Protein AF-A0A6M3ZUT9-F1 (afdb_monomer)

Sequence (100 aa):
MYRLYDEYISRDFSLDYWSDEGISQAALILIKFSDSEWDILAKPCLEKPEKWGVRCAETLGDIESVKALMVLLQLLKSENFDVRVAVLGRNRTVDLLIAN

Foldseek 3Di:
DLVVLQVLQPDDDDPVCCVPPSLVVSLVVVVPDDPVSLVVLQPCLQVDDPSSLLSLLSNLLPDPDPSSVSSLVSQCPHPDPNSVVSNVVRVVNVVVVVVD

Nearest PDB structures (foldseek):
  4jw3-assembly2_D  TM=6.065E-01  e=1.399E+00  synthetic construct
  7q1e-assembly1_D  TM=5.208E-01  e=1.636E+00  synthetic construct
  7q1f-assembly2_T  TM=4.948E-01  e=5.155E+00  synthetic construct
  9jdc-assembly1_B  TM=3.060E-01  e=1.078E+00  Claviceps fusiformis

pLDDT: mean 89.15, std 12.51, range [40.09, 98.25]

Mean predicted aligned error: 4.38 Å

Solvent-accessible surface area (backbone atoms only — not comparable to full-atom values): 5634 Å² total; per-residue (Å²): 87,55,68,59,42,56,55,56,63,62,48,93,65,55,67,68,52,35,74,75,47,42,40,65,56,48,36,64,39,57,78,65,49,52,73,70,40,48,58,53,54,48,68,55,53,76,78,48,57,64,71,42,36,28,50,50,28,58,31,37,59,79,47,96,41,74,66,40,50,54,34,45,62,48,43,58,70,40,88,50,65,64,29,29,47,35,37,55,74,23,70,67,51,49,59,62,65,74,72,114

Organism: NCBI:txid1235827

Secondary structure (DSSP, 8-state):
-HHHHHHHHHS---HHHIIIIIHHHHHHHHTT--HHHHHHHHTTTTTS-HHHHHHHHHHHTT---HHHHHHHHHHTT-S-HHHHHHHHTSHHHHHHHH--

Radius of gyration: 12.53 Å; Cα contacts (8 Å, |Δi|>4): 96; chains: 1; bounding box: 28×28×31 Å

Structure (mmCIF, N/CA/C/O backbone):
data_AF-A0A6M3ZUT9-F1
#
_entry.id   AF-A0A6M3ZUT9-F1
#
loop_
_atom_site.group_PDB
_atom_site.id
_atom_site.type_symbol
_atom_site.label_atom_id
_atom_site.label_alt_id
_atom_site.label_comp_id
_atom_site.label_asym_id
_atom_site.label_entity_id
_atom_site.label_seq_id
_atom_site.pdbx_PDB_ins_code
_atom_site.Cartn_x
_atom_site.Cartn_y
_atom_site.Cartn_z
_atom_site.occupancy
_atom_site.B_iso_or_equiv
_atom_site.auth_seq_id
_atom_site.auth_comp_id
_atom_site.auth_asym_id
_atom_site.auth_atom_id
_atom_site.pdbx_PDB_model_num
ATOM 1 N N . MET A 1 1 ? -12.735 5.792 1.627 1.00 95.44 1 MET A N 1
ATOM 2 C CA . MET A 1 1 ? -11.275 5.982 1.511 1.00 95.44 1 MET A CA 1
ATOM 3 C C . MET A 1 1 ? -10.587 4.908 0.686 1.00 95.44 1 MET A C 1
ATOM 5 O O . MET A 1 1 ? -9.772 5.293 -0.143 1.00 95.44 1 MET A O 1
ATOM 9 N N . TYR A 1 2 ? -10.939 3.622 0.806 1.00 95.12 2 TYR A N 1
ATOM 10 C CA . TYR A 1 2 ? -10.304 2.551 0.017 1.00 95.12 2 TYR A CA 1
ATOM 11 C C . TYR A 1 2 ? -10.244 2.840 -1.489 1.00 95.12 2 TYR A C 1
ATOM 13 O O . TYR A 1 2 ? -9.164 2.844 -2.067 1.00 95.12 2 TYR A O 1
ATOM 21 N N . ARG A 1 3 ? -11.384 3.158 -2.117 1.00 95.75 3 ARG A N 1
ATOM 22 C CA . ARG A 1 3 ? -11.436 3.449 -3.560 1.00 95.75 3 ARG A CA 1
ATOM 23 C C . ARG A 1 3 ? -10.526 4.614 -3.963 1.00 95.75 3 ARG A C 1
ATOM 25 O O . ARG A 1 3 ? -9.854 4.531 -4.978 1.00 95.75 3 ARG A O 1
ATOM 32 N N . LEU A 1 4 ? -10.479 5.668 -3.146 1.00 98.00 4 LEU A N 1
ATOM 33 C CA . LEU A 1 4 ? -9.609 6.819 -3.390 1.00 98.00 4 LEU A CA 1
ATOM 34 C C . LEU A 1 4 ? -8.129 6.425 -3.307 1.00 98.00 4 LEU A C 1
ATOM 36 O O . LEU A 1 4 ? -7.346 6.855 -4.143 1.00 98.00 4 LEU A O 1
ATOM 40 N N . TYR A 1 5 ? -7.756 5.603 -2.323 1.00 97.56 5 TYR A N 1
ATOM 41 C CA . TYR A 1 5 ? -6.397 5.078 -2.194 1.00 97.56 5 TYR A CA 1
ATOM 42 C C . TYR A 1 5 ? -6.017 4.229 -3.409 1.00 97.56 5 TYR A C 1
ATOM 44 O O . TYR A 1 5 ? -4.996 4.485 -4.040 1.00 97.56 5 TYR A O 1
ATOM 52 N N . ASP A 1 6 ? -6.879 3.271 -3.760 1.00 96.75 6 ASP A N 1
ATOM 53 C CA . ASP A 1 6 ? -6.681 2.352 -4.878 1.00 96.75 6 ASP A CA 1
ATOM 54 C C . ASP A 1 6 ? -6.509 3.097 -6.205 1.00 96.75 6 ASP A C 1
ATOM 56 O O . ASP A 1 6 ? -5.554 2.852 -6.943 1.00 96.75 6 ASP A O 1
ATOM 60 N N . GLU A 1 7 ? -7.390 4.061 -6.481 1.00 97.25 7 GLU A N 1
ATOM 61 C CA . GLU A 1 7 ? -7.299 4.919 -7.661 1.00 97.25 7 GLU A CA 1
ATOM 62 C C . GLU A 1 7 ? -6.021 5.764 -7.630 1.00 97.25 7 GLU A C 1
ATOM 64 O O . GLU A 1 7 ? -5.322 5.832 -8.637 1.00 97.25 7 GLU A O 1
ATOM 69 N N . TYR A 1 8 ? -5.677 6.369 -6.488 1.00 98.25 8 TYR A N 1
ATOM 70 C CA . TYR A 1 8 ? -4.514 7.245 -6.360 1.00 98.25 8 TYR A CA 1
ATOM 71 C C . TYR A 1 8 ? -3.199 6.521 -6.663 1.00 98.25 8 TYR A C 1
ATOM 73 O O . TYR A 1 8 ? -2.459 6.961 -7.542 1.00 98.25 8 TYR A O 1
ATOM 81 N N . ILE A 1 9 ? -2.919 5.394 -6.000 1.00 96.88 9 ILE A N 1
ATOM 82 C CA . ILE A 1 9 ? -1.639 4.686 -6.182 1.00 96.88 9 ILE A CA 1
ATOM 83 C C . ILE A 1 9 ? -1.535 3.986 -7.546 1.00 96.88 9 ILE A C 1
ATOM 85 O O . ILE A 1 9 ? -0.425 3.726 -8.020 1.00 96.88 9 ILE A O 1
ATOM 89 N N . SER A 1 10 ? -2.673 3.757 -8.215 1.00 96.75 10 SER A N 1
ATOM 90 C CA . SER A 1 10 ? -2.742 3.241 -9.590 1.00 96.75 10 SER A CA 1
ATOM 91 C C . SER A 1 10 ? -2.402 4.282 -10.662 1.00 96.75 10 SER A C 1
ATOM 93 O O . SER A 1 10 ? -2.143 3.908 -11.805 1.00 96.75 10 SER A O 1
ATOM 95 N N . ARG A 1 11 ? -2.415 5.585 -10.343 1.00 96.81 11 ARG A N 1
ATOM 96 C CA . ARG A 1 11 ? -2.153 6.646 -11.332 1.00 96.81 11 ARG A CA 1
ATOM 97 C C . ARG A 1 11 ? -0.723 6.603 -11.841 1.00 96.81 11 ARG A C 1
ATOM 99 O O . ARG A 1 11 ? 0.212 6.294 -11.105 1.00 96.81 11 ARG A O 1
ATOM 106 N N . ASP A 1 12 ? -0.521 7.010 -13.087 1.00 95.00 12 ASP A N 1
ATOM 107 C CA . ASP A 1 12 ? 0.815 7.058 -13.671 1.00 95.00 12 ASP A CA 1
ATOM 108 C C . ASP A 1 12 ? 1.585 8.324 -13.260 1.00 95.00 12 ASP A C 1
ATOM 110 O O . ASP A 1 12 ? 1.711 9.288 -14.008 1.00 95.00 12 ASP A O 1
ATOM 114 N N . PHE A 1 13 ? 2.047 8.347 -12.010 1.00 95.69 13 PHE A N 1
ATOM 115 C CA . PHE A 1 13 ? 2.988 9.357 -11.527 1.00 95.69 13 PHE A CA 1
ATOM 116 C C . PHE A 1 13 ? 4.414 9.060 -11.996 1.00 95.69 13 PHE A C 1
ATOM 118 O O . PHE A 1 13 ? 4.800 7.884 -12.056 1.00 95.69 13 PHE A O 1
ATOM 125 N N . SER A 1 14 ? 5.200 10.117 -12.237 1.00 96.31 14 SER A N 1
ATOM 126 C CA . SER A 1 14 ? 6.654 10.002 -12.376 1.00 96.31 14 SER A CA 1
ATOM 127 C C . SER A 1 14 ? 7.274 9.447 -11.091 1.00 96.31 14 SER A C 1
ATOM 129 O O . SER A 1 14 ? 6.678 9.540 -10.014 1.00 96.31 14 SER A O 1
ATOM 131 N N . LEU A 1 15 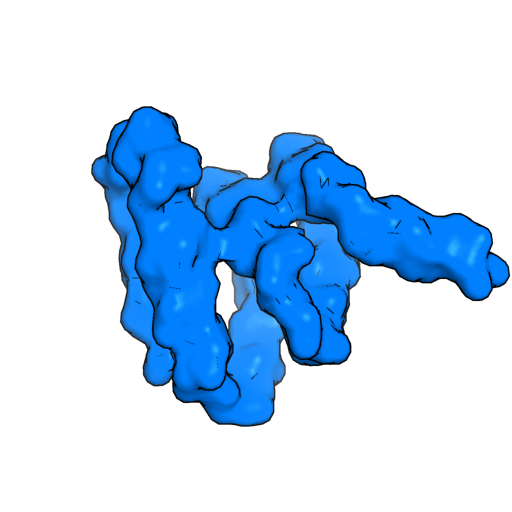? 8.468 8.862 -11.210 1.00 92.44 15 LEU A N 1
ATOM 132 C CA . LEU A 1 15 ? 9.209 8.361 -10.052 1.00 92.44 15 LEU A CA 1
ATOM 133 C C . LEU A 1 15 ? 9.512 9.495 -9.065 1.00 92.44 15 LEU A C 1
ATOM 135 O O . LEU A 1 15 ? 9.186 9.337 -7.896 1.00 92.44 15 LEU A O 1
ATOM 139 N N . ASP A 1 16 ? 9.989 10.644 -9.556 1.00 94.69 16 ASP A N 1
ATOM 140 C CA . ASP A 1 16 ? 10.300 11.821 -8.729 1.00 94.69 16 ASP A CA 1
ATOM 141 C C . ASP A 1 16 ? 9.081 12.306 -7.933 1.00 94.69 16 ASP A C 1
ATOM 143 O O . ASP A 1 16 ? 9.148 12.507 -6.726 1.00 94.69 16 ASP A O 1
ATOM 147 N N . TYR A 1 17 ? 7.915 12.426 -8.580 1.00 97.31 17 TYR A N 1
ATOM 148 C CA . TYR A 1 17 ? 6.705 12.819 -7.857 1.00 97.31 17 TYR A CA 1
ATOM 149 C C . TYR A 1 17 ? 6.308 11.766 -6.825 1.00 97.31 17 TYR A C 1
ATOM 151 O O . TYR A 1 17 ? 5.875 12.100 -5.723 1.00 97.31 17 TYR A O 1
ATOM 159 N N . TRP A 1 18 ? 6.406 10.485 -7.192 1.00 96.88 18 TRP A N 1
ATOM 160 C CA . TRP A 1 18 ? 6.018 9.406 -6.300 1.00 96.88 18 TRP A CA 1
ATOM 161 C C . TRP A 1 18 ? 6.879 9.378 -5.031 1.00 96.88 18 TRP A C 1
ATOM 163 O O . TRP A 1 18 ? 6.312 9.291 -3.941 1.00 96.88 18 TRP A O 1
ATOM 173 N N . SER A 1 19 ? 8.203 9.503 -5.166 1.00 92.00 19 SER A N 1
ATOM 174 C CA . SER A 1 19 ? 9.133 9.534 -4.034 1.00 92.00 19 SER A CA 1
ATOM 175 C C . SER A 1 19 ? 8.990 10.786 -3.177 1.00 92.00 19 SER A C 1
ATOM 177 O O . SER A 1 19 ? 9.050 10.679 -1.955 1.00 92.00 19 SER A O 1
ATOM 179 N N . ASP A 1 20 ? 8.785 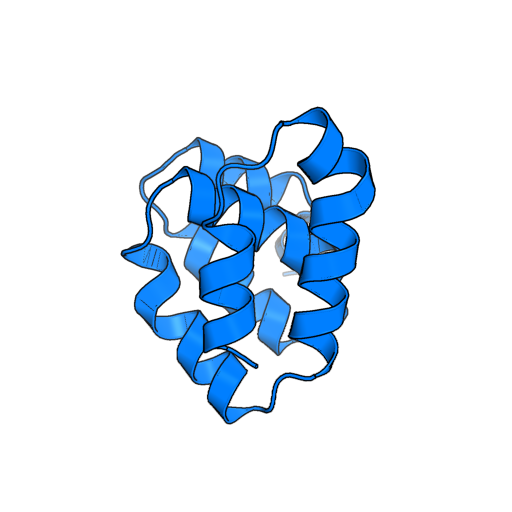11.950 -3.797 1.00 95.12 20 ASP A N 1
ATOM 180 C CA . ASP A 1 20 ? 8.823 13.229 -3.084 1.00 95.12 20 ASP A CA 1
ATOM 181 C C . ASP A 1 20 ? 7.489 13.550 -2.392 1.00 95.12 20 ASP A C 1
ATOM 183 O O . ASP A 1 20 ? 7.472 14.074 -1.280 1.00 95.12 20 ASP A O 1
ATOM 187 N N . GLU A 1 21 ? 6.362 13.214 -3.030 1.00 96.56 21 GLU A N 1
ATOM 188 C CA . GLU A 1 21 ? 5.020 13.618 -2.581 1.00 96.56 21 GLU A CA 1
ATOM 189 C C . GLU A 1 21 ? 4.019 12.452 -2.554 1.00 96.56 21 GLU A C 1
ATOM 191 O O . GLU A 1 21 ? 3.167 12.358 -1.665 1.00 96.56 21 GLU A O 1
ATOM 196 N N . GLY A 1 22 ? 4.112 11.543 -3.527 1.00 97.31 22 GLY A N 1
ATOM 197 C CA . GLY A 1 22 ? 3.140 10.476 -3.755 1.00 97.31 22 GLY A CA 1
ATOM 198 C C . GLY A 1 22 ? 2.896 9.599 -2.530 1.00 97.31 22 GLY A C 1
ATOM 199 O O . GLY A 1 22 ? 1.741 9.398 -2.148 1.00 97.31 22 GLY A O 1
ATOM 200 N N . ILE A 1 23 ? 3.972 9.133 -1.896 1.00 96.19 23 ILE A N 1
ATOM 201 C CA . ILE A 1 23 ? 3.923 8.286 -0.696 1.00 96.19 23 ILE A CA 1
ATOM 202 C C . ILE A 1 23 ? 3.184 8.998 0.448 1.00 96.19 23 ILE A C 1
ATOM 204 O O . ILE A 1 23 ? 2.223 8.454 0.997 1.00 96.19 23 ILE A O 1
ATOM 208 N N . SER A 1 24 ? 3.561 10.241 0.760 1.00 95.88 24 SER A N 1
ATOM 209 C CA . SER A 1 24 ? 2.962 11.033 1.844 1.00 95.88 24 SER A CA 1
ATOM 210 C C . SER A 1 24 ? 1.466 11.273 1.627 1.00 95.88 24 SER A C 1
ATOM 212 O O . SER A 1 24 ? 0.658 11.098 2.540 1.00 95.88 24 SER A O 1
ATOM 214 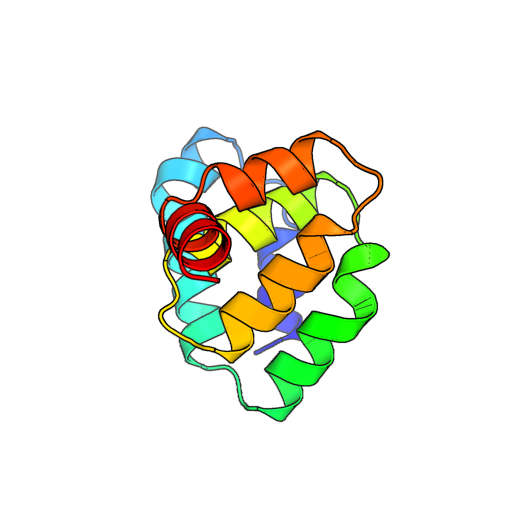N N . GLN A 1 25 ? 1.060 11.603 0.399 1.00 97.50 25 GLN A N 1
ATOM 215 C CA . GLN A 1 25 ? -0.354 11.781 0.058 1.00 97.50 25 GLN A CA 1
ATOM 216 C C . GLN A 1 25 ? -1.147 10.476 0.169 1.00 97.50 25 GLN A C 1
ATOM 218 O O . GLN A 1 25 ? -2.261 10.467 0.697 1.00 97.50 25 GLN A O 1
ATOM 223 N N . ALA A 1 26 ? -0.576 9.358 -0.281 1.00 97.75 26 ALA A N 1
ATOM 224 C CA . ALA A 1 26 ? -1.204 8.051 -0.150 1.00 97.75 26 ALA A CA 1
ATOM 225 C C . ALA A 1 26 ? -1.379 7.659 1.333 1.00 97.75 26 ALA A C 1
ATOM 227 O O . ALA A 1 26 ? -2.443 7.168 1.723 1.00 97.75 26 ALA A O 1
ATOM 228 N N . ALA A 1 27 ? -0.392 7.961 2.181 1.00 96.06 27 ALA A N 1
ATOM 229 C CA . ALA A 1 27 ? -0.459 7.747 3.625 1.00 96.06 27 ALA A CA 1
ATOM 230 C C . ALA A 1 27 ? -1.581 8.572 4.284 1.00 96.06 27 ALA A C 1
ATOM 232 O O . ALA A 1 27 ? -2.341 8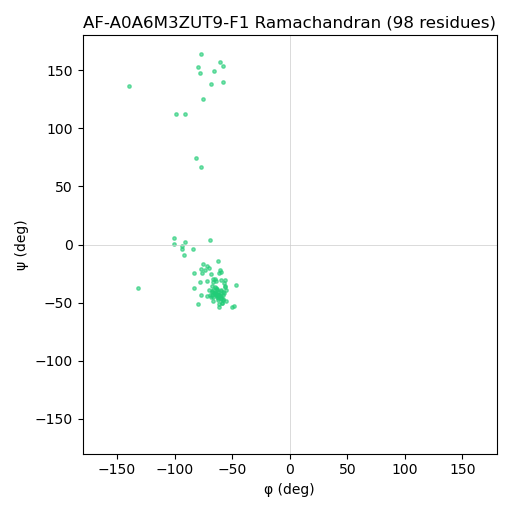.042 5.098 1.00 96.06 27 ALA A O 1
ATOM 233 N N . LEU A 1 28 ? -1.775 9.833 3.874 1.00 96.56 28 LEU A N 1
ATOM 234 C CA . LEU A 1 28 ? -2.881 10.679 4.351 1.00 96.56 28 LEU A CA 1
ATOM 235 C C . LEU A 1 28 ? -4.276 10.119 4.014 1.00 96.56 28 LEU A C 1
ATOM 237 O O . LEU A 1 28 ? -5.260 10.441 4.691 1.00 96.56 28 LEU A O 1
ATOM 241 N N . ILE A 1 29 ? -4.387 9.287 2.975 1.00 97.69 29 ILE A N 1
ATOM 242 C CA . ILE A 1 29 ? -5.624 8.564 2.657 1.00 97.69 29 ILE A CA 1
ATOM 243 C C . ILE A 1 29 ? -5.787 7.367 3.607 1.00 97.69 29 ILE A C 1
ATOM 245 O O . ILE A 1 29 ? -6.883 7.166 4.136 1.00 97.69 29 ILE A O 1
ATOM 249 N N . LEU A 1 30 ? -4.711 6.608 3.860 1.00 96.19 30 LEU A N 1
ATOM 250 C CA . LEU A 1 30 ? -4.718 5.428 4.737 1.00 96.19 30 LEU A CA 1
ATOM 251 C C . LEU A 1 30 ? -5.058 5.758 6.194 1.00 96.19 30 LEU A C 1
ATOM 253 O O . LEU A 1 30 ? -5.817 5.017 6.811 1.00 96.19 30 LEU A O 1
ATOM 257 N N . ILE A 1 31 ? -4.583 6.882 6.745 1.00 95.06 31 ILE A N 1
ATOM 258 C CA . ILE A 1 31 ? -4.910 7.277 8.134 1.00 95.06 31 ILE A CA 1
ATOM 259 C C . ILE A 1 31 ? -6.413 7.529 8.358 1.00 95.06 31 ILE A C 1
ATOM 261 O O . ILE A 1 31 ? -6.864 7.622 9.495 1.00 95.06 31 ILE A O 1
ATOM 265 N N . LYS A 1 32 ? -7.195 7.655 7.278 1.00 96.25 32 LYS A N 1
ATOM 266 C CA . LYS A 1 32 ? -8.652 7.842 7.303 1.00 96.25 32 LYS A CA 1
ATOM 267 C C . LYS A 1 32 ? -9.424 6.547 7.024 1.00 96.25 32 LYS A C 1
ATOM 269 O O . LYS A 1 32 ? -10.641 6.605 6.858 1.00 96.25 32 LYS A O 1
ATOM 274 N N . PHE A 1 33 ? -8.747 5.402 6.913 1.00 96.62 33 PHE A N 1
ATOM 275 C CA . PHE A 1 33 ? -9.409 4.111 6.730 1.00 96.62 33 PHE A CA 1
ATOM 276 C C . PHE A 1 33 ? -10.174 3.693 7.984 1.00 96.62 33 PHE A C 1
ATOM 278 O O . PHE A 1 33 ? -9.667 3.766 9.101 1.00 96.62 33 PHE A O 1
ATOM 285 N N . SER A 1 34 ? -11.372 3.164 7.767 1.00 96.44 34 SER A N 1
ATOM 286 C CA . SER A 1 34 ? -12.073 2.327 8.739 1.00 96.44 34 SER A CA 1
ATOM 287 C C . SER A 1 34 ? -11.500 0.904 8.774 1.00 96.44 34 SER A C 1
ATOM 289 O O . SER A 1 34 ? -10.854 0.455 7.824 1.00 96.44 34 SER A O 1
ATOM 291 N N . ASP A 1 35 ? -11.810 0.143 9.826 1.00 94.38 35 ASP A N 1
ATOM 292 C CA . ASP A 1 35 ? -11.425 -1.274 9.927 1.00 94.38 35 ASP A CA 1
ATOM 293 C C . ASP A 1 35 ? -11.912 -2.105 8.734 1.00 94.38 35 ASP A C 1
ATOM 295 O O . ASP A 1 35 ? -11.172 -2.929 8.200 1.00 94.38 35 ASP A O 1
ATOM 299 N N . SER A 1 36 ? -13.132 -1.837 8.259 1.00 95.00 36 SER A N 1
ATOM 300 C CA . SER A 1 36 ? -13.692 -2.536 7.099 1.00 95.00 36 SER A CA 1
ATOM 301 C C . SER A 1 36 ? -12.904 -2.278 5.811 1.00 95.00 36 SER A C 1
ATOM 303 O O . SER A 1 36 ? -12.795 -3.159 4.961 1.00 95.00 36 SER A O 1
ATOM 305 N N . GLU A 1 37 ? -12.307 -1.095 5.667 1.00 95.88 37 GLU A N 1
ATOM 306 C CA . GLU A 1 37 ? -11.497 -0.741 4.500 1.00 95.88 37 GLU A CA 1
ATOM 307 C C . GLU A 1 37 ? -10.107 -1.366 4.558 1.00 95.88 37 GLU A C 1
ATOM 309 O O . GLU A 1 37 ? -9.575 -1.754 3.520 1.00 95.88 37 GLU A O 1
ATOM 314 N N . TRP A 1 38 ? -9.550 -1.535 5.758 1.00 95.25 38 TRP A N 1
ATOM 315 C CA . TRP A 1 38 ? -8.348 -2.342 5.958 1.00 95.25 38 TRP A CA 1
ATOM 316 C C . TRP A 1 38 ? -8.577 -3.803 5.574 1.00 95.25 38 TRP A C 1
ATOM 318 O O . TRP A 1 38 ? -7.755 -4.397 4.874 1.00 95.25 38 TRP A O 1
ATOM 328 N N . ASP A 1 39 ? -9.717 -4.369 5.970 1.00 91.69 39 ASP A N 1
ATOM 329 C CA . ASP A 1 39 ? -10.073 -5.743 5.616 1.00 9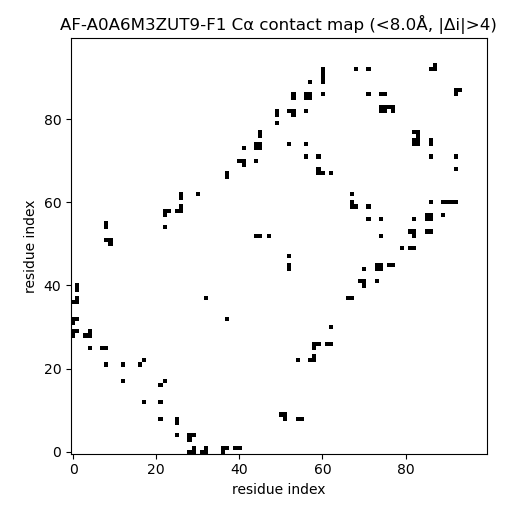1.69 39 ASP A CA 1
ATOM 330 C C . ASP A 1 39 ? -10.328 -5.895 4.104 1.00 91.69 39 ASP A C 1
ATOM 332 O O . ASP A 1 39 ? -10.019 -6.940 3.525 1.00 91.69 39 ASP A O 1
ATOM 336 N N . ILE A 1 40 ? -10.853 -4.852 3.445 1.00 92.12 40 ILE A N 1
ATOM 337 C CA . ILE A 1 40 ? -10.952 -4.794 1.980 1.00 92.12 40 ILE A CA 1
ATOM 338 C C . ILE A 1 40 ? -9.564 -4.713 1.350 1.00 92.12 40 ILE A C 1
ATOM 340 O O . ILE A 1 40 ? -9.336 -5.433 0.394 1.00 92.12 40 ILE A O 1
ATOM 344 N N . LEU A 1 41 ? -8.632 -3.901 1.856 1.00 93.44 41 LEU A N 1
ATOM 345 C CA . LEU A 1 41 ? -7.285 -3.768 1.284 1.00 93.44 41 LEU A CA 1
ATOM 346 C C . LEU A 1 41 ? -6.473 -5.070 1.360 1.00 93.44 41 LEU A C 1
ATOM 348 O O . LEU A 1 41 ? -5.756 -5.402 0.417 1.00 93.44 41 LEU A O 1
ATOM 352 N N . ALA A 1 42 ? -6.613 -5.831 2.447 1.00 86.50 42 ALA A N 1
ATOM 353 C CA . ALA A 1 42 ? -5.860 -7.066 2.662 1.00 86.50 42 ALA A CA 1
ATOM 354 C C . ALA A 1 42 ? -6.234 -8.211 1.698 1.00 86.50 42 ALA A C 1
ATOM 356 O O . ALA A 1 42 ? -5.405 -9.083 1.450 1.00 86.50 42 ALA A O 1
ATOM 357 N N . LYS A 1 43 ? -7.459 -8.232 1.150 1.00 79.25 43 LYS A N 1
ATOM 358 C CA . LYS A 1 43 ? -7.971 -9.350 0.329 1.00 79.25 43 LYS A CA 1
ATOM 359 C C . LYS A 1 43 ? -7.485 -9.362 -1.137 1.00 79.25 43 LYS A C 1
ATOM 361 O O . LYS A 1 43 ? -6.996 -10.401 -1.562 1.00 79.25 43 LYS A O 1
ATOM 366 N N . PRO A 1 44 ? -7.585 -8.269 -1.918 1.00 67.50 44 PRO A N 1
ATOM 367 C CA . PRO A 1 44 ? -7.278 -8.247 -3.347 1.00 67.50 44 PRO A CA 1
ATOM 368 C C . PRO A 1 44 ? -5.835 -7.829 -3.649 1.00 67.50 44 PRO A C 1
ATOM 370 O O . PRO A 1 44 ? -5.463 -7.759 -4.815 1.00 67.50 44 PRO A O 1
ATOM 373 N N . CYS A 1 45 ? -5.017 -7.504 -2.640 1.00 74.19 45 CYS A N 1
ATOM 374 C CA . CYS A 1 45 ? -3.677 -6.953 -2.870 1.00 74.19 45 CYS A CA 1
ATOM 375 C C . CYS A 1 45 ? -2.751 -7.888 -3.673 1.00 74.19 45 CYS A C 1
ATOM 377 O O . CYS A 1 45 ? -1.849 -7.401 -4.346 1.00 74.19 45 CYS A O 1
ATOM 379 N N . LEU A 1 46 ? -3.009 -9.202 -3.659 1.00 76.06 46 LEU A N 1
ATOM 380 C CA . LEU A 1 46 ? -2.270 -10.203 -4.437 1.00 76.06 46 LEU A CA 1
ATOM 381 C C . LEU A 1 46 ? -2.651 -10.248 -5.925 1.00 76.06 46 LEU A C 1
ATOM 383 O O . LEU A 1 46 ? -1.866 -10.728 -6.733 1.00 76.06 46 LEU A O 1
ATOM 387 N N . GLU A 1 47 ? -3.830 -9.749 -6.298 1.00 87.19 47 GLU A N 1
ATOM 388 C CA . GLU A 1 47 ? -4.317 -9.742 -7.688 1.00 87.19 47 GLU A CA 1
ATOM 389 C C . GLU A 1 47 ? -3.988 -8.427 -8.413 1.00 87.19 47 GLU A C 1
ATOM 391 O O . GLU A 1 47 ? -4.288 -8.252 -9.596 1.00 87.19 47 GLU A O 1
ATOM 396 N N . LYS A 1 48 ? -3.395 -7.466 -7.700 1.00 92.81 48 LYS A N 1
ATOM 397 C CA . LYS A 1 48 ? -3.072 -6.145 -8.236 1.00 92.81 48 LYS A CA 1
ATOM 398 C C . LYS A 1 48 ? -1.786 -6.182 -9.075 1.00 92.81 48 LYS A C 1
ATOM 400 O O . LYS A 1 48 ? -0.903 -6.999 -8.816 1.00 92.81 48 LYS A O 1
ATOM 405 N N . PRO A 1 49 ? -1.639 -5.273 -10.059 1.00 94.62 49 PRO A N 1
ATOM 406 C CA . PRO A 1 49 ? -0.412 -5.164 -10.844 1.00 94.62 49 PRO A CA 1
ATOM 407 C C . PRO A 1 49 ? 0.822 -4.899 -9.975 1.00 94.62 49 PRO A C 1
ATOM 409 O O . PRO A 1 49 ? 0.732 -4.245 -8.939 1.00 94.62 49 PRO A O 1
ATOM 412 N N . GLU A 1 50 ? 1.997 -5.308 -10.450 1.00 94.69 50 GLU A N 1
ATOM 413 C CA . GLU A 1 50 ? 3.281 -5.128 -9.755 1.00 94.69 50 GLU A CA 1
ATOM 414 C C . GLU A 1 50 ? 3.496 -3.701 -9.233 1.00 94.69 50 GLU A C 1
ATOM 416 O O . GLU A 1 50 ? 3.717 -3.506 -8.037 1.00 94.69 50 GLU A O 1
ATOM 421 N N . LYS A 1 51 ? 3.361 -2.695 -10.111 1.00 95.19 51 LYS A N 1
ATOM 422 C CA . LYS A 1 51 ? 3.539 -1.276 -9.759 1.00 95.19 51 LYS A CA 1
ATOM 423 C C . LYS A 1 51 ? 2.625 -0.854 -8.608 1.00 95.19 51 LYS A C 1
ATOM 425 O O . LYS A 1 51 ? 3.021 -0.054 -7.768 1.00 95.19 51 LYS A O 1
ATOM 430 N N . TRP A 1 52 ? 1.411 -1.400 -8.553 1.00 96.50 52 TRP A N 1
ATOM 431 C CA . TRP A 1 52 ? 0.485 -1.152 -7.453 1.00 96.50 52 TRP A CA 1
ATOM 432 C C . TRP A 1 52 ? 0.996 -1.781 -6.154 1.00 96.50 52 TRP A C 1
ATOM 434 O O . TRP A 1 52 ? 1.000 -1.120 -5.120 1.00 96.50 52 TRP A O 1
ATOM 444 N N . GLY A 1 53 ? 1.471 -3.030 -6.207 1.00 96.06 53 GLY A N 1
ATOM 445 C CA . GLY A 1 53 ? 1.994 -3.753 -5.044 1.00 96.06 53 GLY A CA 1
ATOM 446 C C . GLY A 1 53 ? 3.219 -3.081 -4.422 1.00 96.06 53 GLY A C 1
ATOM 447 O O . GLY A 1 53 ? 3.259 -2.906 -3.205 1.00 96.06 53 GLY A O 1
ATOM 448 N N . VAL A 1 54 ? 4.169 -2.635 -5.252 1.00 95.88 54 VAL A N 1
ATOM 449 C CA . VAL A 1 54 ? 5.357 -1.883 -4.808 1.00 95.88 54 VAL A CA 1
ATOM 450 C C . VAL A 1 54 ? 4.941 -0.599 -4.091 1.00 95.88 54 VAL A C 1
ATOM 452 O O . VAL A 1 54 ? 5.326 -0.373 -2.947 1.00 95.88 54 VAL A O 1
ATOM 455 N N . ARG A 1 55 ? 4.061 0.194 -4.706 1.00 96.50 55 ARG A N 1
ATOM 456 C CA . ARG A 1 55 ? 3.575 1.454 -4.126 1.00 96.50 55 ARG A CA 1
ATOM 457 C C . ARG A 1 55 ? 2.770 1.263 -2.849 1.00 96.50 55 ARG A C 1
ATOM 459 O O . ARG A 1 55 ? 2.854 2.076 -1.926 1.00 96.50 55 ARG A O 1
ATOM 466 N N . CYS A 1 56 ? 1.986 0.190 -2.789 1.00 96.31 56 CYS A N 1
ATOM 467 C CA . CYS A 1 56 ? 1.263 -0.179 -1.585 1.00 96.31 56 CYS A CA 1
ATOM 468 C C . CYS A 1 56 ? 2.243 -0.483 -0.444 1.00 96.31 56 CYS A C 1
ATOM 470 O O . CYS A 1 56 ? 2.108 0.093 0.634 1.00 96.31 56 CYS A O 1
ATOM 472 N N . ALA A 1 57 ? 3.277 -1.292 -0.700 1.00 95.06 57 ALA A N 1
ATOM 473 C CA . ALA A 1 57 ? 4.324 -1.585 0.278 1.00 95.06 57 ALA A CA 1
ATOM 474 C C . ALA A 1 57 ? 5.069 -0.321 0.742 1.00 95.06 57 ALA A C 1
ATOM 476 O O . ALA A 1 57 ? 5.259 -0.125 1.942 1.00 95.06 57 ALA A O 1
ATOM 477 N N . GLU A 1 58 ? 5.438 0.563 -0.189 1.00 94.69 58 GLU A N 1
ATOM 478 C CA . GLU A 1 58 ? 6.119 1.825 0.119 1.00 94.69 58 GLU A CA 1
ATOM 479 C C . GLU A 1 58 ? 5.271 2.736 1.004 1.00 94.69 58 GLU A C 1
ATOM 481 O O . GLU A 1 58 ? 5.785 3.271 1.980 1.00 94.69 58 GLU A O 1
ATOM 486 N N . THR A 1 59 ? 3.971 2.854 0.716 1.00 95.38 59 THR A N 1
ATOM 487 C CA . THR A 1 59 ? 3.069 3.679 1.530 1.00 95.38 59 THR A CA 1
ATOM 488 C C . THR A 1 59 ? 2.863 3.096 2.929 1.00 95.38 59 THR A C 1
ATOM 490 O O . THR A 1 59 ? 2.794 3.830 3.910 1.00 95.38 59 THR A O 1
ATOM 493 N N . LEU A 1 60 ? 2.725 1.772 3.036 1.00 94.00 60 LEU A N 1
ATOM 494 C CA . LEU A 1 60 ? 2.431 1.097 4.302 1.00 94.00 60 LEU A CA 1
ATOM 495 C C . LEU A 1 60 ? 3.629 1.051 5.255 1.00 94.00 60 LEU A C 1
ATOM 497 O O . LEU A 1 60 ? 3.421 0.901 6.457 1.00 94.00 60 LEU A O 1
ATOM 501 N N . GLY A 1 61 ? 4.855 1.181 4.737 1.00 85.81 61 GLY A N 1
ATOM 502 C CA . GLY A 1 61 ? 6.084 1.129 5.532 1.00 85.81 61 GLY A CA 1
ATOM 503 C C . GLY A 1 61 ? 6.135 2.143 6.678 1.00 85.81 61 GLY A C 1
ATOM 504 O O . GLY A 1 61 ? 6.688 1.829 7.732 1.00 85.81 61 GLY A O 1
ATOM 505 N N . ASP A 1 62 ? 5.490 3.298 6.497 1.00 82.44 62 ASP A N 1
ATOM 506 C CA . ASP A 1 62 ? 5.479 4.400 7.468 1.00 82.44 62 ASP A CA 1
ATOM 507 C C . ASP A 1 62 ? 4.192 4.453 8.314 1.00 82.44 62 ASP A C 1
ATOM 509 O O . ASP A 1 62 ? 4.037 5.316 9.179 1.00 82.44 62 ASP A O 1
ATOM 513 N N . ILE A 1 63 ? 3.249 3.526 8.101 1.00 90.00 63 ILE A N 1
ATOM 514 C CA . ILE A 1 63 ? 1.985 3.487 8.843 1.00 90.00 63 ILE A CA 1
ATOM 515 C C . ILE A 1 63 ? 2.128 2.614 10.092 1.00 90.00 63 ILE A C 1
ATOM 517 O O . ILE A 1 63 ? 2.214 1.387 10.021 1.00 90.00 63 ILE A O 1
ATOM 521 N N . GLU A 1 64 ? 2.059 3.240 11.268 1.00 87.19 64 GLU A N 1
ATOM 522 C CA . GLU A 1 64 ? 2.116 2.559 12.568 1.00 87.19 64 GLU A CA 1
ATOM 523 C C . GLU A 1 64 ? 0.790 1.862 12.930 1.00 87.19 64 GLU A C 1
ATOM 525 O O . GLU A 1 64 ? 0.085 2.250 13.859 1.00 87.19 64 GLU A O 1
ATOM 530 N N . SER A 1 65 ? 0.415 0.821 12.185 1.00 88.94 65 SER A N 1
ATOM 531 C CA . SER A 1 65 ? -0.828 0.077 12.415 1.00 88.94 65 SER A CA 1
ATOM 532 C C . SER A 1 65 ? -0.642 -1.425 12.237 1.00 88.94 65 SER A C 1
ATOM 534 O O . SER A 1 65 ? -0.073 -1.883 11.247 1.00 88.94 65 SER A O 1
ATOM 536 N N . VAL A 1 66 ? -1.213 -2.218 13.151 1.00 90.06 66 VAL A N 1
ATOM 537 C CA . VAL A 1 66 ? -1.282 -3.686 13.012 1.00 90.06 66 VAL A CA 1
ATOM 538 C C . VAL A 1 66 ? -1.996 -4.077 11.714 1.00 90.06 66 VAL A C 1
ATOM 540 O O . VAL A 1 66 ? -1.617 -5.051 11.069 1.00 90.06 66 VAL A O 1
ATOM 543 N N . LYS A 1 67 ? -2.987 -3.291 11.274 1.00 93.25 67 LYS A N 1
ATOM 544 C CA . LYS A 1 67 ? -3.678 -3.524 10.000 1.00 93.25 67 LYS A CA 1
ATOM 545 C C . LYS A 1 67 ? -2.753 -3.309 8.798 1.00 93.25 67 LYS A C 1
ATOM 547 O O . LYS A 1 67 ? -2.791 -4.109 7.867 1.00 93.25 67 LYS A O 1
ATOM 552 N N . ALA A 1 68 ? -1.880 -2.301 8.842 1.00 93.38 68 ALA A N 1
ATOM 553 C CA . ALA A 1 68 ? -0.876 -2.081 7.801 1.00 93.38 68 ALA A CA 1
ATOM 554 C C . ALA A 1 68 ? 0.123 -3.245 7.733 1.00 93.38 68 ALA A C 1
ATOM 556 O O . ALA A 1 68 ? 0.385 -3.770 6.651 1.00 93.38 68 ALA A O 1
ATOM 557 N N . LEU A 1 69 ? 0.584 -3.729 8.893 1.00 90.56 69 LEU A N 1
ATOM 558 C CA . LEU A 1 69 ? 1.428 -4.921 8.980 1.00 90.56 69 LEU A CA 1
ATOM 559 C C . LEU A 1 69 ? 0.749 -6.153 8.364 1.00 90.56 69 LEU A C 1
ATOM 561 O O . LEU A 1 69 ? 1.380 -6.887 7.610 1.00 90.56 69 LEU A O 1
ATOM 565 N N . MET A 1 70 ? -0.539 -6.376 8.637 1.00 91.25 70 MET A N 1
ATOM 566 C CA . MET A 1 70 ? -1.273 -7.499 8.047 1.00 91.25 70 MET A CA 1
ATOM 567 C C . MET A 1 70 ? -1.292 -7.439 6.516 1.00 91.25 70 MET A C 1
ATOM 569 O O . MET A 1 70 ? -1.149 -8.480 5.878 1.00 91.25 70 MET A O 1
ATOM 573 N N . VAL A 1 71 ? -1.435 -6.249 5.923 1.00 94.12 71 VAL A N 1
ATOM 574 C CA . VAL A 1 71 ? -1.381 -6.075 4.462 1.00 94.12 71 VAL A CA 1
ATOM 575 C C . VAL A 1 71 ? 0.035 -6.322 3.932 1.00 94.12 71 VAL A C 1
ATOM 577 O O . VAL A 1 71 ? 0.191 -7.060 2.962 1.00 94.12 71 VAL A O 1
ATOM 580 N N . LEU A 1 72 ? 1.074 -5.800 4.595 1.00 93.31 72 LEU A N 1
ATOM 581 C CA . LEU A 1 72 ? 2.478 -6.064 4.240 1.00 93.31 72 LEU A CA 1
ATOM 582 C C . LEU A 1 72 ? 2.803 -7.569 4.258 1.00 93.31 72 LEU A C 1
ATOM 584 O O . LEU A 1 72 ? 3.431 -8.081 3.332 1.00 93.31 72 LEU A O 1
ATOM 588 N N . LEU A 1 73 ? 2.307 -8.307 5.257 1.00 91.19 73 LEU A N 1
ATOM 589 C CA . LEU A 1 73 ? 2.454 -9.765 5.335 1.00 91.19 73 LEU A CA 1
ATOM 590 C C . LEU A 1 73 ? 1.724 -10.506 4.203 1.00 91.19 73 LEU A C 1
ATOM 592 O O . LEU A 1 73 ? 2.167 -11.583 3.803 1.00 91.19 73 LEU A O 1
ATOM 596 N N . GLN A 1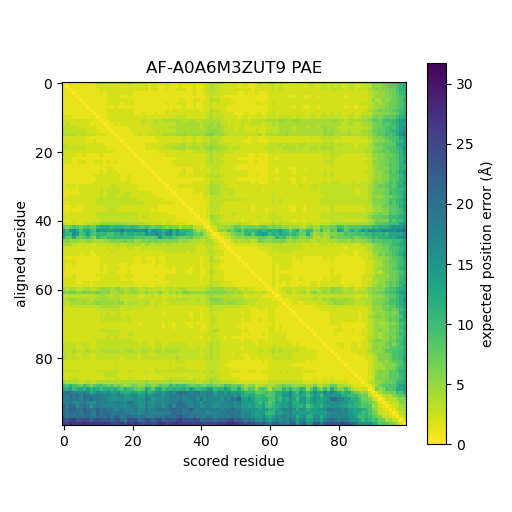 74 ? 0.618 -9.967 3.676 1.00 92.69 74 GLN A N 1
ATOM 597 C CA . GLN A 1 74 ? 0.012 -10.521 2.461 1.00 92.69 74 GLN A CA 1
ATOM 598 C C . GLN A 1 74 ? 0.869 -10.212 1.232 1.00 92.69 74 GLN A C 1
ATOM 600 O O . GLN A 1 74 ? 1.139 -11.126 0.463 1.00 92.69 74 GLN A O 1
ATOM 605 N N . LEU A 1 75 ? 1.370 -8.982 1.077 1.00 93.50 75 LEU A N 1
ATOM 606 C CA . LEU A 1 75 ? 2.225 -8.596 -0.054 1.00 93.50 75 LEU A CA 1
ATOM 607 C C . LEU A 1 75 ? 3.522 -9.421 -0.139 1.00 93.50 75 LEU A C 1
ATOM 609 O O . LEU A 1 75 ? 3.977 -9.716 -1.242 1.00 93.50 75 LEU A O 1
ATOM 613 N N . LEU A 1 76 ? 4.075 -9.885 0.990 1.00 92.56 76 LEU A N 1
ATOM 614 C CA . LEU A 1 76 ? 5.214 -10.821 1.004 1.00 92.56 76 LEU A CA 1
ATOM 615 C C . LEU A 1 76 ? 4.936 -12.160 0.306 1.00 92.56 76 LEU A C 1
ATOM 617 O O . LEU A 1 76 ? 5.878 -12.835 -0.105 1.00 92.56 76 LEU A O 1
ATOM 621 N N . LYS A 1 77 ? 3.666 -12.548 0.156 1.00 91.56 77 LYS A N 1
ATOM 622 C CA . LYS A 1 77 ? 3.258 -13.763 -0.564 1.00 91.56 77 LYS A CA 1
ATOM 623 C C . LYS A 1 77 ? 3.140 -13.551 -2.074 1.00 91.56 77 LYS A C 1
ATOM 625 O O . LYS A 1 77 ? 2.852 -14.509 -2.783 1.00 91.56 77 LYS A O 1
ATOM 630 N N . SER A 1 78 ? 3.329 -12.325 -2.565 1.00 91.94 78 SER A N 1
ATOM 631 C CA . SER A 1 78 ? 3.325 -12.033 -3.998 1.00 91.94 78 SER A CA 1
ATOM 632 C C . SER A 1 78 ? 4.392 -12.857 -4.718 1.00 91.94 78 SER A C 1
ATOM 634 O O . SER A 1 78 ? 5.516 -12.985 -4.230 1.00 91.94 78 SER A O 1
ATOM 636 N N . GLU A 1 79 ? 4.073 -13.377 -5.905 1.00 91.94 79 GLU A N 1
ATOM 637 C CA . GLU A 1 79 ? 5.049 -14.045 -6.778 1.00 91.94 79 GLU A CA 1
ATOM 638 C C . GLU A 1 79 ? 6.059 -13.054 -7.371 1.00 91.94 79 GLU A C 1
ATOM 640 O O . GLU A 1 79 ? 7.183 -13.431 -7.719 1.00 91.94 79 GLU A O 1
ATOM 645 N N . ASN A 1 80 ? 5.714 -11.766 -7.391 1.00 94.00 80 ASN A N 1
ATOM 646 C CA . ASN A 1 80 ? 6.571 -10.717 -7.910 1.00 94.00 80 ASN A CA 1
ATOM 647 C C . ASN A 1 80 ? 7.719 -10.381 -6.9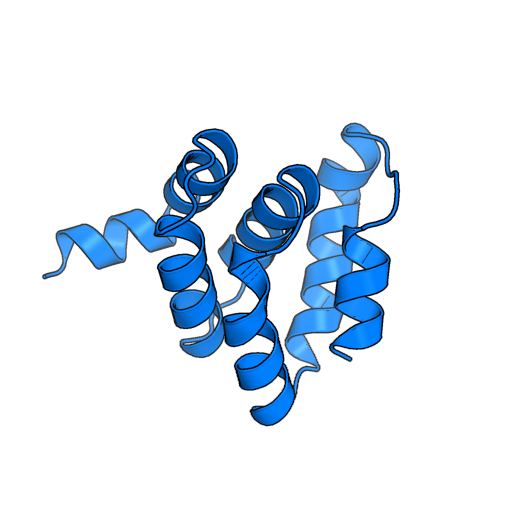42 1.00 94.00 80 ASN A C 1
ATOM 649 O O . ASN A 1 80 ? 7.500 -10.061 -5.772 1.00 94.00 80 ASN A O 1
ATOM 653 N N . PHE A 1 81 ? 8.954 -10.453 -7.443 1.00 93.81 81 PHE A N 1
ATOM 654 C CA . PHE A 1 81 ? 10.159 -10.201 -6.654 1.00 93.81 81 PHE A CA 1
ATOM 655 C C . PHE A 1 81 ? 10.236 -8.760 -6.138 1.00 93.81 81 PHE A C 1
ATOM 657 O O . PHE A 1 81 ? 10.508 -8.567 -4.953 1.00 93.81 81 PHE A O 1
ATOM 664 N N . ASP A 1 82 ? 9.925 -7.773 -6.976 1.00 94.56 82 ASP A N 1
ATOM 665 C CA . ASP A 1 82 ? 10.041 -6.355 -6.630 1.00 94.56 82 ASP A CA 1
ATOM 666 C C . ASP A 1 82 ? 9.025 -5.949 -5.560 1.00 94.56 82 ASP A C 1
ATOM 668 O O . ASP A 1 82 ? 9.362 -5.208 -4.638 1.00 94.56 82 ASP A O 1
ATOM 672 N N . VAL A 1 83 ? 7.816 -6.523 -5.586 1.00 94.94 83 VAL A N 1
ATOM 673 C CA . VAL A 1 83 ? 6.834 -6.350 -4.500 1.00 94.94 83 VAL A CA 1
ATOM 674 C C . VAL A 1 83 ? 7.392 -6.866 -3.169 1.00 94.94 83 VAL A C 1
ATOM 676 O O . VAL A 1 83 ? 7.313 -6.168 -2.158 1.00 94.94 83 VAL A O 1
ATOM 679 N N . ARG A 1 84 ? 7.993 -8.064 -3.147 1.00 93.38 84 ARG A N 1
ATOM 680 C CA . ARG A 1 84 ? 8.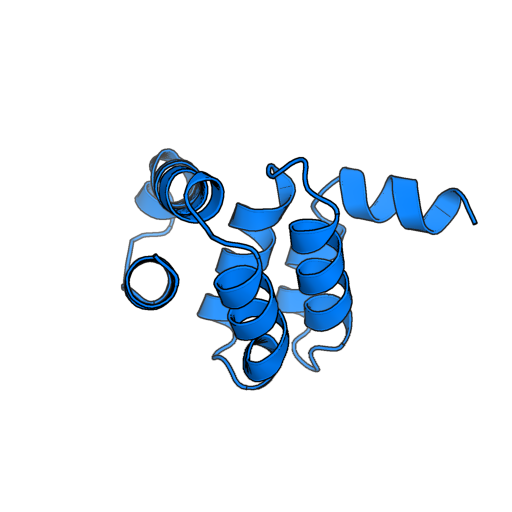578 -8.620 -1.913 1.00 93.38 84 ARG A CA 1
ATOM 681 C C . ARG A 1 84 ? 9.762 -7.786 -1.419 1.00 93.38 84 ARG A C 1
ATOM 683 O O . ARG A 1 84 ? 9.861 -7.533 -0.220 1.00 93.38 84 ARG A O 1
ATOM 690 N N . VAL A 1 85 ? 10.632 -7.331 -2.323 1.00 93.12 85 VAL A N 1
ATOM 691 C CA . VAL A 1 85 ? 11.761 -6.448 -1.988 1.00 93.12 85 VAL A CA 1
ATOM 692 C C . VAL A 1 85 ? 11.269 -5.119 -1.424 1.00 93.12 85 VAL A C 1
ATOM 694 O O . VAL A 1 85 ? 11.805 -4.669 -0.414 1.00 93.12 85 VAL A O 1
ATOM 697 N N . ALA A 1 86 ? 10.224 -4.526 -2.004 1.00 92.94 86 ALA A N 1
ATOM 698 C CA . ALA A 1 86 ? 9.640 -3.286 -1.505 1.00 92.94 86 ALA A CA 1
ATOM 699 C C . ALA A 1 86 ? 9.132 -3.432 -0.062 1.00 92.94 86 ALA A C 1
ATOM 701 O O . ALA A 1 86 ? 9.372 -2.547 0.755 1.00 92.94 86 ALA A O 1
ATOM 702 N N . VAL A 1 87 ? 8.509 -4.568 0.286 1.00 92.69 87 VAL A N 1
ATOM 703 C CA . VAL A 1 87 ? 8.076 -4.847 1.669 1.00 92.69 87 VAL A CA 1
ATOM 704 C C . VAL A 1 87 ? 9.264 -5.011 2.627 1.00 92.69 87 VAL A C 1
ATOM 706 O O . VAL A 1 87 ? 9.243 -4.465 3.733 1.00 92.69 87 VAL A O 1
ATOM 709 N N . LEU A 1 88 ? 10.298 -5.760 2.230 1.00 87.38 88 LEU A N 1
ATOM 710 C CA . LEU A 1 88 ? 11.472 -6.030 3.072 1.00 87.38 88 LEU A CA 1
ATOM 711 C C . LEU A 1 88 ? 12.379 -4.808 3.239 1.00 87.38 88 LEU A C 1
ATOM 713 O O . LEU A 1 88 ? 12.984 -4.628 4.289 1.00 87.38 88 LEU A O 1
ATOM 717 N N . GLY A 1 89 ? 12.441 -3.940 2.230 1.00 82.00 89 GLY A N 1
ATOM 718 C CA . GLY A 1 89 ? 13.169 -2.676 2.280 1.00 82.00 89 GLY A CA 1
ATOM 719 C C . GLY A 1 89 ? 12.541 -1.641 3.215 1.00 82.00 89 GLY A C 1
ATOM 720 O O . GLY A 1 89 ? 12.985 -0.493 3.229 1.00 82.00 89 GLY A O 1
ATOM 721 N N . ARG A 1 90 ? 11.474 -1.983 3.950 1.00 76.75 90 ARG A N 1
ATOM 722 C CA . ARG A 1 90 ? 10.929 -1.179 5.048 1.00 76.75 90 ARG A CA 1
ATOM 723 C C . ARG A 1 90 ? 11.465 -1.757 6.360 1.00 76.75 90 ARG A C 1
ATOM 725 O O . ARG A 1 90 ? 11.092 -2.864 6.743 1.00 76.75 90 ARG A O 1
ATOM 732 N N . ASN A 1 91 ? 12.328 -1.003 7.048 1.00 61.66 91 ASN A N 1
ATOM 733 C CA . ASN A 1 91 ? 13.067 -1.428 8.254 1.00 61.66 91 ASN A CA 1
ATOM 734 C C . ASN A 1 91 ? 12.186 -2.135 9.305 1.00 61.66 91 ASN A C 1
ATOM 736 O O . ASN A 1 91 ? 12.601 -3.114 9.917 1.00 61.66 91 ASN A O 1
ATOM 740 N N . ARG A 1 92 ? 10.928 -1.703 9.437 1.00 61.38 92 ARG A N 1
ATOM 741 C CA . ARG A 1 92 ? 9.966 -2.237 10.408 1.00 61.38 92 ARG A CA 1
ATOM 742 C C . ARG A 1 92 ? 9.546 -3.691 10.149 1.00 61.38 92 ARG A C 1
ATOM 744 O O . ARG A 1 92 ? 9.234 -4.401 11.100 1.00 61.38 92 ARG A O 1
ATOM 751 N N . THR A 1 93 ? 9.529 -4.149 8.894 1.00 56.47 93 THR A N 1
ATOM 752 C CA . THR A 1 93 ? 9.177 -5.544 8.565 1.00 56.47 93 THR A CA 1
ATOM 753 C C . THR A 1 93 ? 10.277 -6.499 9.018 1.00 56.47 93 THR A C 1
ATOM 755 O O . THR A 1 93 ? 9.991 -7.582 9.522 1.00 56.47 93 THR A O 1
ATOM 758 N N . VAL A 1 94 ? 11.536 -6.086 8.853 1.00 57.97 94 VAL A N 1
ATOM 759 C CA . VAL A 1 94 ? 12.702 -6.891 9.218 1.00 57.97 94 VAL A CA 1
ATOM 760 C C . VAL A 1 94 ? 12.748 -7.062 10.733 1.00 57.97 94 VAL A C 1
ATOM 762 O O . VAL A 1 94 ? 12.777 -8.201 11.179 1.00 57.97 94 VAL A O 1
ATOM 765 N N . ASP A 1 95 ? 12.605 -5.985 11.512 1.00 59.94 95 ASP A N 1
ATOM 766 C CA . ASP A 1 95 ? 12.609 -6.039 12.985 1.00 59.94 95 ASP A CA 1
ATOM 767 C C . ASP A 1 95 ? 11.552 -7.001 13.565 1.00 59.94 95 ASP A C 1
ATOM 769 O O . ASP A 1 95 ? 11.811 -7.708 14.537 1.00 59.94 95 ASP A O 1
ATOM 773 N N . LEU A 1 96 ? 10.369 -7.082 12.944 1.00 57.03 96 LEU A N 1
ATOM 774 C CA . LEU A 1 96 ? 9.289 -7.984 13.366 1.00 57.03 96 LEU A CA 1
ATOM 775 C C . LEU A 1 96 ? 9.522 -9.454 12.981 1.00 57.03 96 LEU A C 1
ATOM 777 O O . LEU A 1 96 ? 8.965 -10.342 13.625 1.00 57.03 96 LEU A O 1
ATOM 781 N N . LEU A 1 97 ? 10.324 -9.721 11.946 1.00 56.59 97 LEU A N 1
ATOM 782 C CA . LEU A 1 97 ? 10.671 -11.079 11.513 1.00 56.5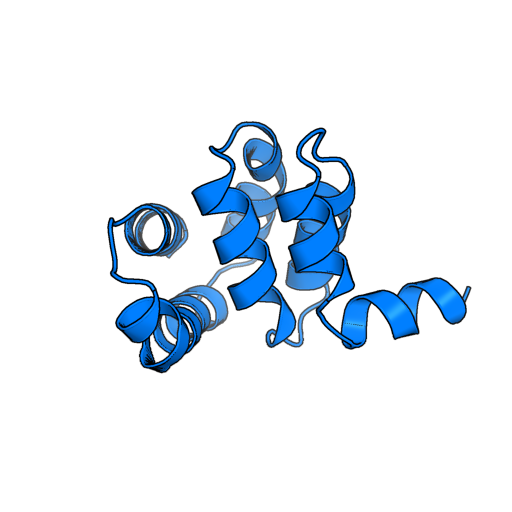9 97 LEU A CA 1
ATOM 783 C C . LEU A 1 97 ? 11.823 -11.685 12.326 1.00 56.59 97 LEU A C 1
ATOM 785 O O . LEU A 1 97 ? 11.902 -12.904 12.408 1.00 56.59 97 LEU A O 1
ATOM 789 N N . ILE A 1 98 ? 12.691 -10.863 12.927 1.00 52.38 98 ILE A N 1
ATOM 790 C CA . ILE A 1 98 ? 13.795 -11.325 13.796 1.00 52.38 98 ILE A CA 1
ATOM 791 C C . ILE A 1 98 ? 13.413 -11.391 15.284 1.00 52.38 98 ILE A C 1
ATOM 793 O O . ILE A 1 98 ? 14.190 -11.899 16.088 1.00 52.38 98 ILE A O 1
ATOM 797 N N . ALA A 1 99 ? 12.245 -10.863 15.664 1.00 51.88 99 ALA A N 1
ATOM 798 C CA . ALA A 1 99 ? 11.754 -10.850 17.045 1.00 51.88 99 ALA A CA 1
ATOM 799 C C . ALA A 1 99 ? 10.889 -12.073 17.433 1.00 51.88 99 ALA A C 1
ATOM 801 O O . ALA A 1 99 ? 10.402 -12.126 18.563 1.00 51.88 99 ALA A O 1
ATOM 802 N N . ASN A 1 100 ? 10.706 -13.042 16.528 1.00 40.09 100 ASN A N 1
ATOM 803 C CA . ASN A 1 100 ? 10.067 -14.351 16.757 1.00 40.09 100 ASN A CA 1
ATOM 804 C C . ASN A 1 100 ? 11.027 -15.486 16.386 1.00 40.09 100 ASN A C 1
ATOM 806 O O . ASN A 1 100 ? 10.803 -16.611 16.885 1.00 40.09 100 ASN A O 1
#